Protein AF-A0A2V5N7V2-F1 (afdb_monomer)

Mean predicted aligned error: 9.53 Å

Structure (mmCIF, N/CA/C/O backbone):
data_AF-A0A2V5N7V2-F1
#
_entry.id   AF-A0A2V5N7V2-F1
#
loop_
_atom_site.group_PDB
_atom_site.id
_atom_site.type_symbol
_atom_site.label_atom_id
_atom_site.label_alt_id
_atom_site.label_comp_id
_atom_site.label_asym_id
_atom_site.label_entity_id
_atom_site.label_seq_id
_atom_site.pdbx_PDB_ins_code
_atom_site.Cartn_x
_atom_site.Cartn_y
_atom_site.Cartn_z
_atom_site.occupancy
_atom_site.B_iso_or_equiv
_atom_site.auth_seq_id
_atom_site.auth_comp_id
_atom_site.auth_asym_id
_atom_site.auth_atom_id
_atom_site.pdbx_PDB_model_num
ATOM 1 N N . MET A 1 1 ? -13.703 -6.212 -21.209 1.00 38.12 1 MET A N 1
ATOM 2 C CA . MET A 1 1 ? -12.500 -5.655 -21.860 1.00 38.12 1 MET A CA 1
ATOM 3 C C . MET A 1 1 ? -11.317 -6.447 -21.348 1.00 38.12 1 MET A C 1
ATOM 5 O O . MET A 1 1 ? -11.069 -6.415 -20.152 1.00 38.12 1 MET A O 1
ATOM 9 N N . THR A 1 2 ? -10.667 -7.226 -22.206 1.00 55.22 2 THR A N 1
ATOM 10 C CA . THR A 1 2 ? -9.378 -7.855 -21.900 1.00 55.22 2 THR A CA 1
ATOM 11 C C . THR A 1 2 ? -8.318 -6.766 -21.989 1.00 55.22 2 THR A C 1
ATOM 13 O O . THR A 1 2 ? -8.181 -6.139 -23.034 1.00 55.22 2 THR A O 1
ATOM 16 N N . TYR A 1 3 ? -7.651 -6.466 -20.877 1.00 62.53 3 TYR A N 1
ATOM 17 C CA . TYR A 1 3 ? -6.537 -5.521 -20.871 1.00 62.53 3 TYR A CA 1
ATOM 18 C C . TYR A 1 3 ? -5.397 -6.118 -21.701 1.00 62.53 3 TYR A C 1
ATOM 20 O O . TYR A 1 3 ? -4.838 -7.150 -21.329 1.00 62.53 3 TYR A O 1
ATOM 28 N N . GLU A 1 4 ? -5.091 -5.493 -22.834 1.00 69.75 4 GLU A N 1
ATOM 29 C CA . GLU A 1 4 ? -3.852 -5.730 -23.567 1.00 69.75 4 GLU A CA 1
ATOM 30 C C . GLU A 1 4 ? -2.832 -4.695 -23.079 1.00 69.75 4 GLU A C 1
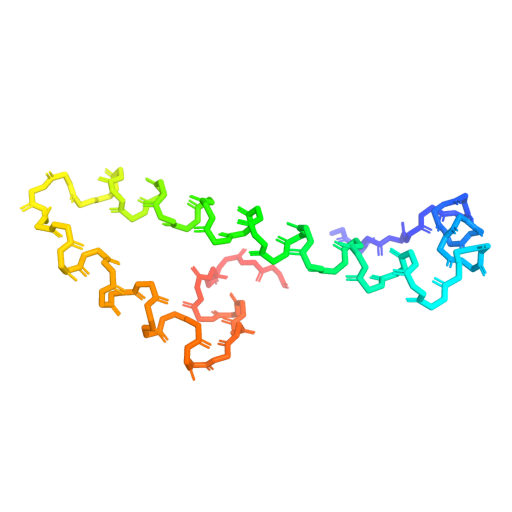ATOM 32 O O . GLU A 1 4 ? -3.122 -3.497 -23.135 1.00 69.75 4 GLU A O 1
ATOM 37 N N . PRO A 1 5 ? -1.684 -5.126 -22.529 1.00 70.62 5 PRO A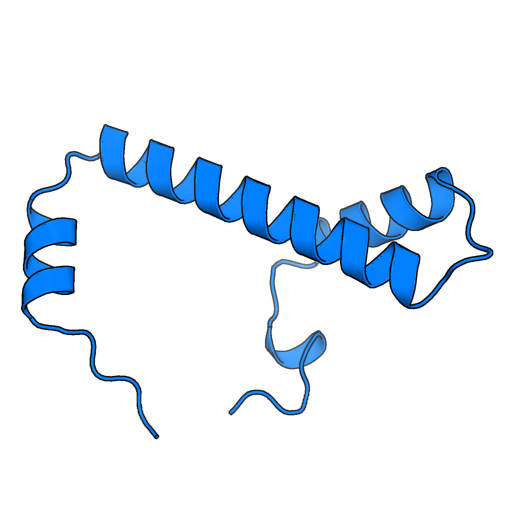 N 1
ATOM 38 C CA . PRO A 1 5 ? -0.662 -4.197 -22.074 1.00 70.62 5 PRO A CA 1
ATOM 39 C C . PRO A 1 5 ? -0.079 -3.437 -23.265 1.00 70.62 5 PRO A C 1
ATOM 41 O O . PRO A 1 5 ? 0.189 -4.034 -24.309 1.00 70.62 5 PRO A O 1
ATOM 44 N N . ASP A 1 6 ? 0.140 -2.135 -23.084 1.00 82.94 6 ASP A N 1
ATOM 45 C CA . ASP A 1 6 ? 0.782 -1.286 -24.084 1.00 82.94 6 ASP A CA 1
ATOM 46 C C . ASP A 1 6 ? 2.184 -1.838 -24.408 1.00 82.94 6 ASP A C 1
ATOM 48 O O . ASP A 1 6 ? 2.926 -2.282 -23.521 1.00 82.94 6 ASP A O 1
ATOM 52 N N . GLU A 1 7 ? 2.565 -1.833 -25.686 1.00 81.44 7 GLU A N 1
ATOM 53 C CA . GLU A 1 7 ? 3.898 -2.264 -26.104 1.00 81.44 7 GLU A CA 1
ATOM 54 C C . GLU A 1 7 ? 5.004 -1.462 -25.410 1.00 81.44 7 GLU A C 1
ATOM 56 O O . GLU A 1 7 ? 6.085 -2.000 -25.137 1.00 81.44 7 GLU A O 1
ATOM 61 N N . ASP A 1 8 ? 4.743 -0.193 -25.105 1.00 82.19 8 ASP A N 1
ATOM 62 C CA . ASP A 1 8 ? 5.701 0.681 -24.441 1.00 82.19 8 ASP A CA 1
ATOM 63 C C . ASP A 1 8 ? 5.857 0.338 -22.952 1.00 82.19 8 ASP A C 1
ATOM 65 O O . ASP A 1 8 ? 6.986 0.321 -22.448 1.00 82.19 8 ASP A O 1
ATOM 69 N N . ASP A 1 9 ? 4.784 -0.094 -22.280 1.00 77.94 9 ASP A N 1
ATOM 70 C CA . ASP A 1 9 ? 4.842 -0.622 -20.909 1.00 77.94 9 ASP A CA 1
ATOM 71 C C . ASP A 1 9 ? 5.674 -1.910 -20.854 1.00 77.94 9 ASP A C 1
ATOM 73 O O . ASP A 1 9 ? 6.524 -2.099 -19.975 1.00 77.94 9 ASP A O 1
ATOM 77 N N . VAL A 1 10 ? 5.496 -2.797 -21.840 1.00 81.62 10 VAL A N 1
ATOM 78 C CA . VAL A 1 10 ? 6.266 -4.044 -21.937 1.00 81.62 10 VAL A CA 1
ATOM 79 C C . VAL A 1 10 ? 7.751 -3.758 -22.184 1.00 81.62 10 VAL A C 1
ATOM 81 O O . VAL A 1 10 ? 8.610 -4.408 -21.575 1.00 81.62 10 VAL A O 1
ATOM 84 N N . LYS A 1 11 ? 8.089 -2.789 -23.045 1.00 84.19 11 LYS A N 1
ATOM 85 C CA . LYS A 1 11 ? 9.483 -2.370 -23.282 1.00 84.19 11 LYS A CA 1
ATOM 86 C C . LYS A 1 11 ? 10.104 -1.760 -22.026 1.00 84.19 11 LYS A C 1
ATOM 88 O O . LYS A 1 11 ? 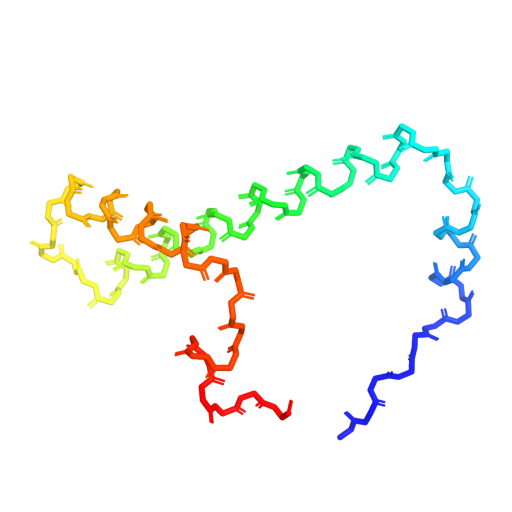11.226 -2.132 -21.679 1.00 84.19 11 LYS A O 1
ATOM 93 N N . ALA A 1 12 ? 9.374 -0.898 -21.319 1.00 82.25 12 ALA A N 1
ATOM 94 C CA . ALA A 1 12 ? 9.828 -0.288 -20.073 1.00 82.25 12 ALA A CA 1
ATOM 95 C C . ALA A 1 12 ? 10.111 -1.347 -18.996 1.00 82.25 12 ALA A C 1
ATOM 97 O O . ALA A 1 12 ? 11.197 -1.366 -18.415 1.00 82.25 12 ALA A O 1
ATOM 98 N N . LEU A 1 13 ? 9.197 -2.303 -18.797 1.00 78.56 13 LEU A N 1
ATOM 99 C CA . LEU A 1 13 ? 9.387 -3.411 -17.856 1.00 78.56 13 LEU A CA 1
ATOM 100 C C . LEU A 1 13 ? 10.596 -4.279 -18.223 1.00 78.56 13 LEU A C 1
ATOM 102 O O . LEU A 1 13 ? 11.362 -4.689 -17.345 1.00 78.56 13 LEU A O 1
ATOM 106 N N . ARG A 1 14 ? 10.804 -4.554 -19.518 1.00 81.94 14 ARG A N 1
ATOM 107 C CA . ARG A 1 14 ? 11.962 -5.321 -20.007 1.00 81.94 14 ARG A CA 1
ATOM 108 C C . ARG A 1 14 ? 13.287 -4.594 -19.790 1.00 81.94 14 ARG A C 1
ATOM 110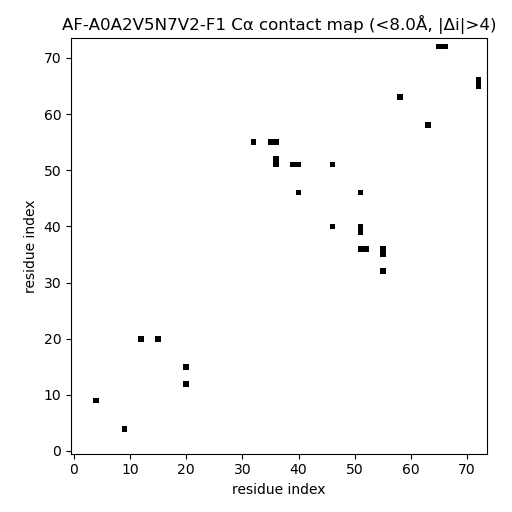 O O . ARG A 1 14 ? 14.269 -5.267 -19.496 1.00 81.94 14 ARG A O 1
ATOM 117 N N . ALA A 1 15 ? 13.299 -3.267 -19.888 1.00 89.94 15 ALA A N 1
ATOM 118 C CA . ALA A 1 15 ? 14.483 -2.440 -19.668 1.00 89.94 15 ALA A CA 1
ATOM 119 C C . ALA A 1 15 ? 14.871 -2.294 -18.182 1.00 89.94 15 ALA A C 1
ATOM 121 O O . ALA A 1 15 ? 16.016 -1.954 -17.889 1.00 89.94 15 ALA A O 1
ATOM 122 N N . MET A 1 16 ? 13.955 -2.566 -17.245 1.00 89.06 16 MET A N 1
ATOM 123 C CA . MET A 1 16 ? 14.249 -2.504 -15.810 1.00 89.06 16 MET A CA 1
ATOM 124 C C . MET A 1 16 ? 15.214 -3.605 -15.364 1.00 89.06 16 MET A C 1
ATOM 126 O O . MET A 1 16 ? 15.048 -4.784 -15.695 1.00 89.06 16 MET A O 1
ATOM 130 N N . THR A 1 17 ? 16.165 -3.232 -14.509 1.00 91.88 17 THR A N 1
ATOM 131 C CA . THR A 1 17 ? 16.991 -4.192 -13.772 1.00 91.88 17 THR A CA 1
ATOM 132 C C . THR A 1 17 ? 16.151 -4.967 -12.753 1.00 91.88 17 THR A C 1
ATOM 134 O O . THR A 1 17 ? 15.060 -4.548 -12.360 1.00 91.88 17 THR A O 1
ATOM 137 N N . LEU A 1 18 ? 16.674 -6.099 -12.268 1.00 86.62 18 LEU A N 1
ATOM 138 C CA . LEU A 1 18 ? 16.025 -6.860 -11.195 1.00 86.62 18 LEU A CA 1
ATOM 139 C C . LEU A 1 18 ? 15.781 -5.996 -9.946 1.00 86.62 18 LEU A C 1
ATOM 141 O O . LEU A 1 18 ? 14.723 -6.101 -9.332 1.00 86.62 18 LEU A O 1
ATOM 145 N N . GLN A 1 19 ? 16.732 -5.122 -9.607 1.00 87.38 19 GLN A N 1
ATOM 146 C CA . GLN A 1 19 ? 16.612 -4.211 -8.473 1.00 87.38 19 GLN A CA 1
ATOM 147 C C . GLN A 1 19 ? 15.455 -3.223 -8.666 1.00 87.38 19 GLN A C 1
ATOM 149 O O . GLN A 1 19 ? 14.621 -3.094 -7.779 1.00 87.38 19 GLN A O 1
ATOM 154 N N . GLN A 1 20 ? 15.346 -2.597 -9.840 1.00 86.50 20 GLN A N 1
ATOM 155 C CA . GLN A 1 20 ? 14.259 -1.656 -10.137 1.00 86.50 20 GLN A CA 1
ATOM 156 C C . GLN A 1 20 ? 12.885 -2.333 -10.106 1.00 86.50 20 GLN A C 1
ATOM 158 O O . GLN A 1 20 ? 11.920 -1.767 -9.598 1.00 86.50 20 GLN A O 1
ATOM 163 N N . ARG A 1 21 ? 12.791 -3.574 -10.601 1.00 83.25 21 ARG A N 1
ATOM 164 C CA . ARG A 1 21 ? 11.550 -4.359 -10.514 1.00 83.25 21 ARG A CA 1
ATOM 165 C C . ARG A 1 21 ? 11.186 -4.687 -9.070 1.00 83.25 21 ARG A C 1
ATOM 167 O O . ARG A 1 21 ? 10.012 -4.633 -8.715 1.00 83.25 21 ARG A O 1
ATOM 174 N N . LEU A 1 22 ? 12.177 -5.022 -8.243 1.00 86.31 22 LEU A N 1
ATOM 175 C CA . LEU A 1 22 ? 11.965 -5.299 -6.825 1.00 86.31 22 LEU A CA 1
ATOM 176 C C . LEU A 1 22 ? 11.508 -4.041 -6.075 1.00 86.31 22 LEU A C 1
ATOM 178 O O . LEU A 1 22 ? 10.542 -4.106 -5.321 1.00 86.31 22 LEU A O 1
ATOM 182 N N . GLU A 1 23 ? 12.156 -2.902 -6.312 1.00 88.31 23 GLU A N 1
ATOM 183 C CA . GLU A 1 23 ? 11.770 -1.607 -5.738 1.00 88.31 23 GLU A CA 1
ATOM 184 C C . GLU A 1 23 ? 10.337 -1.230 -6.137 1.00 88.31 23 GLU A C 1
ATOM 186 O O . GLU A 1 23 ? 9.530 -0.894 -5.270 1.00 88.31 23 GLU A O 1
ATOM 191 N N . GLY A 1 24 ? 9.980 -1.388 -7.416 1.00 84.50 24 GLY A N 1
ATOM 192 C CA . GLY A 1 24 ? 8.616 -1.159 -7.898 1.00 84.50 24 GLY A CA 1
ATOM 193 C C . GLY A 1 24 ? 7.582 -2.092 -7.257 1.00 84.50 24 GLY A C 1
ATOM 194 O O . GLY A 1 24 ? 6.505 -1.648 -6.864 1.00 84.50 24 GLY A O 1
ATOM 195 N N . ALA A 1 25 ? 7.906 -3.376 -7.084 1.00 82.56 25 ALA A N 1
ATOM 196 C CA . ALA A 1 25 ? 7.017 -4.333 -6.422 1.00 82.56 25 ALA A CA 1
ATOM 197 C C . ALA A 1 25 ? 6.808 -4.009 -4.930 1.00 82.56 25 ALA A C 1
ATOM 199 O O . ALA A 1 25 ? 5.695 -4.150 -4.409 1.00 82.56 25 ALA A O 1
ATOM 200 N N . LEU A 1 26 ? 7.859 -3.557 -4.241 1.00 85.38 26 LEU A N 1
ATOM 201 C CA . LEU A 1 26 ? 7.777 -3.118 -2.847 1.00 85.38 26 LEU A CA 1
ATOM 202 C C . LEU A 1 26 ? 6.927 -1.853 -2.708 1.00 85.38 26 LEU A C 1
ATOM 204 O O . LEU A 1 26 ? 6.075 -1.789 -1.818 1.00 85.38 26 LEU A O 1
ATOM 208 N N . ASP A 1 27 ? 7.114 -0.877 -3.597 1.00 87.50 27 ASP A N 1
ATOM 209 C CA . ASP A 1 27 ? 6.317 0.349 -3.598 1.00 87.50 27 ASP A CA 1
ATOM 210 C C . ASP A 1 27 ? 4.838 0.057 -3.878 1.00 87.50 27 ASP A C 1
ATOM 212 O O . ASP A 1 27 ? 3.967 0.457 -3.105 1.00 87.50 27 ASP A O 1
ATOM 216 N N . PHE A 1 28 ? 4.546 -0.760 -4.894 1.00 84.44 28 PHE A N 1
ATOM 217 C CA . PHE A 1 28 ? 3.184 -1.211 -5.182 1.00 84.44 28 PHE A CA 1
ATOM 218 C C . PHE A 1 28 ? 2.537 -1.883 -3.962 1.00 84.44 28 PHE A C 1
ATOM 220 O O . PHE A 1 28 ? 1.420 -1.539 -3.572 1.00 84.44 28 PHE A O 1
ATOM 227 N N . THR A 1 29 ? 3.254 -2.790 -3.295 1.00 84.75 29 THR A N 1
ATOM 228 C CA . THR A 1 29 ? 2.754 -3.467 -2.088 1.00 84.75 29 THR A CA 1
ATOM 229 C C . THR A 1 29 ? 2.426 -2.470 -0.970 1.00 84.75 29 THR A C 1
ATOM 231 O O . THR A 1 29 ? 1.398 -2.598 -0.296 1.00 84.75 29 THR A O 1
ATOM 234 N N . ASN A 1 30 ? 3.256 -1.438 -0.789 1.00 86.56 30 ASN A N 1
ATOM 235 C CA . ASN A 1 30 ? 2.995 -0.373 0.177 1.00 86.56 30 ASN A CA 1
ATOM 236 C C . ASN A 1 30 ? 1.749 0.444 -0.184 1.00 86.56 30 ASN A C 1
ATOM 238 O O . ASN A 1 30 ? 0.923 0.706 0.695 1.00 86.56 30 ASN A O 1
ATOM 242 N N . GLN A 1 31 ? 1.577 0.808 -1.455 1.00 86.75 31 GLN A N 1
ATOM 243 C CA . GLN A 1 31 ? 0.409 1.558 -1.919 1.00 86.75 31 GLN A CA 1
ATOM 244 C C . GLN A 1 31 ? -0.889 0.771 -1.701 1.00 86.75 31 GLN A C 1
ATOM 246 O O . GLN A 1 31 ? -1.845 1.302 -1.128 1.00 86.75 31 GLN A O 1
ATOM 251 N N . VAL A 1 32 ? -0.912 -0.518 -2.059 1.00 87.00 32 VAL A N 1
ATOM 252 C CA . VAL A 1 32 ? -2.087 -1.378 -1.845 1.00 87.00 32 VAL A CA 1
ATOM 253 C C . VAL A 1 32 ? -2.410 -1.499 -0.352 1.00 87.00 32 VAL A C 1
ATOM 255 O O . VAL A 1 32 ? -3.576 -1.406 0.042 1.00 87.00 32 VAL A O 1
ATOM 258 N N . ARG A 1 33 ? -1.393 -1.627 0.511 1.00 85.81 33 ARG A N 1
ATOM 259 C CA . ARG A 1 33 ? -1.585 -1.646 1.969 1.00 85.81 33 ARG A CA 1
ATOM 260 C C . ARG A 1 33 ? -2.236 -0.357 2.480 1.00 85.81 33 ARG A C 1
ATOM 262 O O . ARG A 1 33 ? -3.171 -0.428 3.280 1.00 85.81 33 ARG A O 1
ATOM 269 N N . GLN A 1 34 ? -1.763 0.807 2.033 1.00 88.81 34 GLN A N 1
ATOM 270 C CA . GLN A 1 34 ? -2.333 2.103 2.421 1.00 88.81 34 GLN A CA 1
ATOM 271 C C . GLN A 1 34 ? -3.777 2.248 1.938 1.00 88.81 34 GLN A C 1
ATOM 273 O O . GLN A 1 34 ? -4.653 2.650 2.707 1.00 88.81 34 GLN A O 1
ATOM 278 N N . PHE A 1 35 ? -4.048 1.853 0.693 1.00 89.00 35 PHE A N 1
ATOM 279 C CA . PHE A 1 35 ? -5.395 1.855 0.139 1.00 89.00 35 PHE A CA 1
ATOM 280 C C . PHE A 1 35 ? -6.347 0.979 0.962 1.00 89.00 35 PHE A C 1
ATOM 282 O O . PHE A 1 35 ? -7.414 1.445 1.368 1.00 89.00 35 PHE A O 1
ATOM 289 N N . LYS A 1 36 ? -5.949 -0.261 1.284 1.00 88.44 36 LYS A N 1
ATOM 290 C CA . LYS A 1 36 ? -6.764 -1.160 2.111 1.00 88.44 36 LYS A CA 1
ATOM 291 C C . LYS A 1 36 ? -7.014 -0.568 3.495 1.00 88.44 36 LYS A C 1
ATOM 293 O O . LYS A 1 36 ? -8.144 -0.620 3.964 1.00 88.44 36 LYS A O 1
ATOM 298 N N . MET A 1 37 ? -6.006 0.030 4.130 1.00 90.00 37 MET A N 1
ATOM 299 C CA . MET A 1 37 ? -6.164 0.660 5.444 1.00 90.00 37 MET A CA 1
ATOM 300 C C . MET A 1 37 ? -7.193 1.795 5.406 1.00 90.00 37 MET A C 1
ATOM 302 O O . MET A 1 37 ? -8.106 1.830 6.232 1.00 90.00 37 MET A O 1
ATOM 306 N N . THR A 1 38 ? -7.067 2.701 4.436 1.00 91.19 38 THR A N 1
ATOM 307 C CA . THR A 1 38 ? -7.988 3.830 4.256 1.00 91.19 38 THR A CA 1
ATOM 308 C C . THR A 1 38 ? -9.400 3.346 3.939 1.00 91.19 38 THR A C 1
ATOM 310 O O . THR A 1 38 ? -10.360 3.821 4.544 1.00 91.19 38 THR A O 1
ATOM 313 N N . SER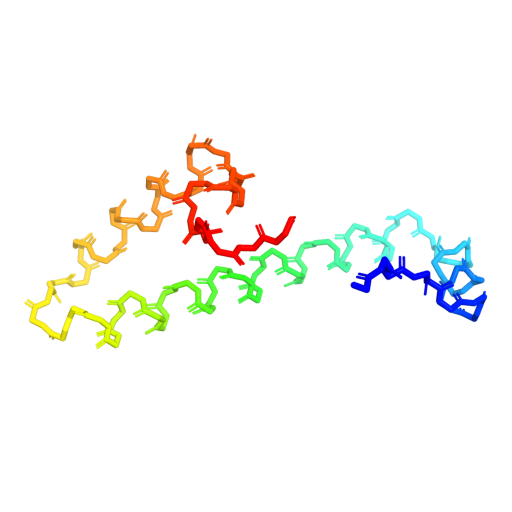 A 1 39 ? -9.531 2.346 3.064 1.00 91.44 39 SER A N 1
ATOM 314 C CA . SER A 1 39 ? -10.816 1.727 2.737 1.00 91.44 39 SER A CA 1
ATOM 315 C C . SER A 1 39 ? -11.467 1.089 3.966 1.00 91.44 39 SER A C 1
ATOM 317 O O . SER A 1 39 ? -12.629 1.370 4.255 1.00 91.44 39 SER A O 1
ATOM 319 N N . THR A 1 40 ? -10.728 0.306 4.757 1.00 91.31 40 THR A N 1
ATOM 320 C CA . THR A 1 40 ? -11.248 -0.309 5.989 1.00 91.31 40 THR A CA 1
ATOM 321 C C . THR A 1 40 ? -11.721 0.751 6.985 1.00 91.31 40 THR A C 1
ATOM 323 O O . THR A 1 40 ? -12.796 0.605 7.561 1.00 91.31 40 THR A O 1
ATOM 326 N N . ARG A 1 41 ? -10.969 1.848 7.156 1.00 92.00 41 ARG A N 1
ATOM 327 C CA . ARG A 1 41 ? -11.378 2.965 8.027 1.00 92.00 41 ARG A CA 1
ATOM 328 C C . ARG A 1 41 ? -12.653 3.650 7.536 1.00 92.00 41 ARG A C 1
ATOM 330 O O . ARG A 1 41 ? -13.518 3.954 8.349 1.00 92.00 41 ARG A O 1
ATOM 337 N N . ALA A 1 42 ? -12.790 3.855 6.227 1.00 90.31 42 ALA A N 1
ATOM 338 C CA . ALA A 1 42 ? -13.978 4.472 5.641 1.00 90.31 42 ALA A CA 1
ATOM 339 C C . ALA A 1 42 ? -15.239 3.605 5.818 1.00 90.31 42 ALA A C 1
ATOM 341 O O . ALA A 1 42 ? -16.302 4.128 6.143 1.00 90.31 42 ALA A O 1
ATOM 342 N N . HIS A 1 43 ? -15.121 2.283 5.658 1.00 90.94 43 HIS A N 1
ATOM 343 C CA . HIS A 1 43 ? -16.244 1.353 5.832 1.00 90.94 43 HIS A CA 1
ATOM 344 C C . HIS A 1 43 ? -16.571 1.072 7.308 1.00 90.94 43 HIS A C 1
ATOM 346 O O . HIS A 1 43 ? -17.687 0.658 7.628 1.00 90.94 43 HIS A O 1
ATOM 352 N N . HIS A 1 44 ? -15.617 1.294 8.218 1.00 91.12 44 HIS A N 1
ATOM 353 C CA . HIS A 1 44 ? -15.756 0.9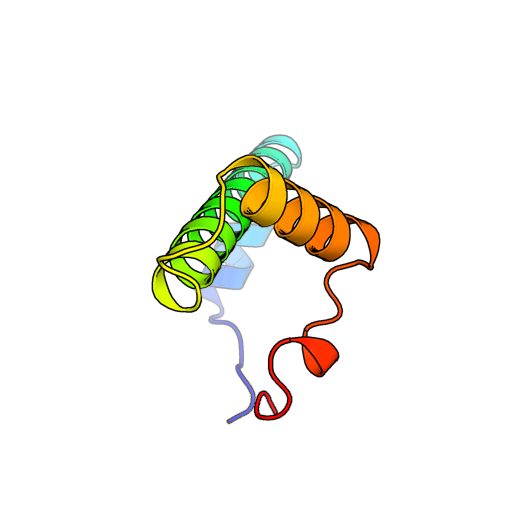80 9.639 1.00 91.12 44 HIS A CA 1
ATOM 354 C C . HIS A 1 44 ? -15.262 2.120 10.552 1.00 91.12 44 HIS A C 1
ATOM 356 O O . HIS A 1 44 ? -14.292 1.943 11.293 1.00 91.12 44 HIS A O 1
ATOM 362 N N . PRO A 1 45 ? -15.950 3.278 10.575 1.00 91.00 45 PRO A N 1
ATOM 363 C CA . PRO A 1 45 ? -15.490 4.467 11.304 1.00 91.00 45 PRO A CA 1
ATOM 364 C C . PRO A 1 45 ? -15.437 4.289 12.830 1.00 91.00 45 PRO A C 1
ATOM 366 O O . PRO A 1 45 ? -14.713 5.009 13.507 1.00 91.00 45 PRO A O 1
ATOM 369 N N . GLY A 1 46 ? -16.189 3.332 13.384 1.00 94.19 46 GLY A N 1
ATOM 370 C CA . GLY A 1 46 ? -16.196 3.024 14.819 1.00 94.19 46 GLY A CA 1
ATOM 371 C C . GLY A 1 46 ? -15.211 1.933 15.248 1.00 94.19 46 GLY A C 1
ATOM 372 O O . GLY A 1 46 ? -15.240 1.516 16.404 1.00 94.19 46 GLY A O 1
ATOM 373 N N . TRP A 1 47 ? -14.396 1.390 14.339 1.00 95.06 47 TRP A N 1
ATOM 374 C CA . TRP A 1 47 ? -13.417 0.369 14.710 1.00 95.06 47 TRP A CA 1
ATOM 375 C C . TRP A 1 47 ? -12.196 0.988 15.379 1.00 95.06 47 TRP A C 1
ATOM 377 O O . TRP A 1 47 ? -11.692 2.027 14.962 1.00 95.06 47 TRP A O 1
ATOM 387 N N . THR A 1 48 ? -11.694 0.301 16.404 1.00 94.81 48 THR A N 1
ATOM 388 C CA . THR A 1 48 ? -10.408 0.636 17.008 1.00 94.81 48 THR A CA 1
ATOM 389 C C . THR A 1 48 ? -9.282 0.397 16.009 1.00 94.81 48 THR A C 1
ATOM 391 O O . THR A 1 48 ? -9.391 -0.433 15.100 1.00 94.81 48 THR A O 1
ATOM 394 N N . GLU A 1 49 ? -8.169 1.099 16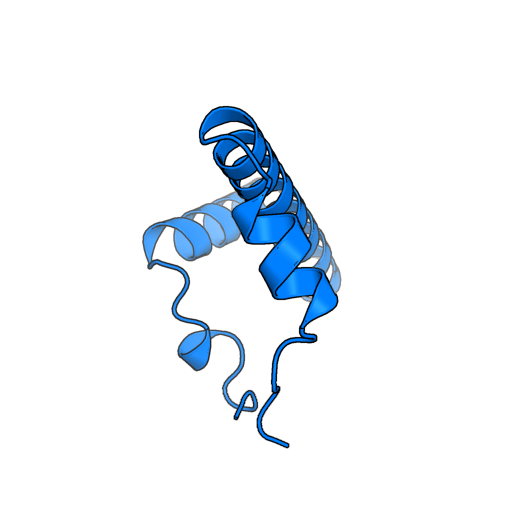.196 1.00 91.00 49 GLU A N 1
ATOM 395 C CA . GLU A 1 49 ? -6.987 0.922 15.353 1.00 91.00 49 GLU A CA 1
ATOM 396 C C . GLU A 1 49 ? -6.489 -0.529 15.360 1.00 91.00 49 GLU A C 1
ATOM 398 O O . GLU A 1 49 ? -6.170 -1.077 14.308 1.00 91.00 49 GLU A O 1
ATOM 403 N N . GLU A 1 50 ? -6.524 -1.188 16.519 1.00 92.62 50 GLU A N 1
ATOM 404 C CA . GLU A 1 50 ? -6.161 -2.598 16.666 1.00 92.62 50 GLU A CA 1
ATOM 405 C C . GLU A 1 50 ? -7.007 -3.508 15.765 1.00 92.62 50 GLU A C 1
ATOM 407 O O . GLU A 1 50 ? -6.469 -4.353 15.052 1.00 92.62 50 GLU A O 1
ATOM 412 N N . LYS A 1 51 ? -8.319 -3.262 15.687 1.00 92.25 51 LYS A N 1
ATOM 413 C CA . LYS A 1 51 ? -9.231 -4.036 14.839 1.00 92.25 51 LYS A CA 1
ATOM 414 C C . LYS A 1 51 ? -8.997 -3.790 13.344 1.00 92.25 51 LYS A C 1
ATOM 416 O O . LYS A 1 51 ? -9.090 -4.721 12.546 1.00 92.25 51 LYS A O 1
ATOM 421 N N . VAL A 1 52 ? -8.656 -2.559 12.957 1.00 90.00 52 VAL A N 1
ATOM 422 C CA . VAL A 1 52 ? -8.253 -2.230 11.576 1.00 90.00 52 VAL A CA 1
ATOM 423 C C . VAL A 1 52 ? -6.944 -2.936 11.211 1.00 90.00 52 VAL A C 1
ATOM 425 O O . VAL A 1 52 ? -6.818 -3.482 10.114 1.00 90.00 52 VAL A O 1
ATOM 428 N N . MET A 1 53 ? -5.978 -2.963 12.131 1.00 89.50 53 MET A N 1
ATOM 429 C CA . MET A 1 53 ? -4.686 -3.621 11.928 1.00 89.50 53 MET A CA 1
ATOM 430 C C . MET A 1 53 ? -4.806 -5.146 11.878 1.00 89.50 53 MET A C 1
ATOM 432 O O . MET A 1 53 ? -4.139 -5.778 11.059 1.00 89.50 53 MET A O 1
ATOM 436 N N . ASP A 1 54 ? -5.679 -5.741 12.689 1.00 91.56 54 ASP A N 1
ATOM 437 C CA . ASP A 1 54 ? -6.015 -7.165 12.622 1.00 91.56 54 ASP A CA 1
ATOM 438 C C . ASP A 1 54 ? -6.620 -7.543 11.268 1.00 91.56 54 ASP A C 1
ATOM 440 O O . ASP A 1 54 ? -6.229 -8.550 10.675 1.00 91.56 54 ASP A O 1
ATOM 444 N N . GLU A 1 55 ? -7.533 -6.721 10.748 1.00 88.31 55 GLU A N 1
ATOM 445 C CA . GLU A 1 55 ? -8.140 -6.938 9.434 1.00 88.31 55 GLU A CA 1
ATOM 446 C C . GLU A 1 55 ? -7.109 -6.822 8.305 1.00 88.31 55 GLU A C 1
ATOM 448 O O . GLU A 1 55 ? -7.069 -7.662 7.407 1.00 88.31 55 GLU A O 1
ATOM 453 N N . LEU A 1 56 ? -6.204 -5.841 8.382 1.00 87.25 56 LEU A N 1
ATOM 454 C CA . LEU A 1 56 ? -5.079 -5.728 7.452 1.00 87.25 56 LEU A CA 1
ATOM 455 C C . LEU A 1 56 ? -4.165 -6.956 7.503 1.00 87.25 56 LEU A C 1
ATOM 457 O O . LEU A 1 56 ? -3.769 -7.458 6.454 1.00 87.25 56 LEU A O 1
ATOM 461 N N . ARG A 1 57 ? -3.843 -7.470 8.697 1.00 84.69 57 ARG A N 1
ATOM 462 C CA . ARG A 1 57 ? -3.028 -8.688 8.830 1.00 84.69 57 ARG A CA 1
ATOM 463 C C . ARG A 1 57 ? -3.739 -9.900 8.240 1.00 84.69 57 ARG A C 1
ATOM 465 O O . ARG A 1 57 ? -3.114 -10.648 7.500 1.00 84.69 57 ARG A O 1
ATOM 472 N N . ARG A 1 58 ? -5.037 -10.080 8.506 1.00 85.88 58 ARG A N 1
ATOM 473 C CA . ARG A 1 58 ? -5.832 -11.166 7.903 1.00 85.88 58 ARG A CA 1
ATOM 474 C C . ARG A 1 58 ? -5.839 -11.083 6.384 1.00 85.88 58 ARG A C 1
ATOM 476 O O . ARG A 1 58 ? -5.683 -12.106 5.726 1.00 85.88 58 ARG A O 1
ATOM 483 N N . TRP A 1 59 ? -5.992 -9.876 5.853 1.00 80.94 59 TRP A N 1
ATOM 484 C CA . TRP A 1 59 ? -5.974 -9.612 4.423 1.00 80.94 59 TRP A CA 1
ATOM 485 C C . TRP A 1 59 ? -4.633 -9.996 3.775 1.00 80.94 59 TRP A C 1
ATOM 487 O O . TRP A 1 59 ? -4.631 -10.686 2.761 1.00 80.94 59 TRP A O 1
ATOM 497 N N . VAL A 1 60 ? -3.501 -9.639 4.394 1.00 78.31 60 VAL A N 1
ATOM 498 C CA . VAL A 1 60 ? -2.164 -10.044 3.917 1.00 78.31 60 VAL A CA 1
ATOM 499 C C . VAL A 1 60 ? -1.957 -11.560 4.042 1.00 78.31 60 VAL A C 1
ATOM 501 O O . VAL A 1 60 ? -1.477 -12.197 3.107 1.00 78.31 60 VAL A O 1
ATOM 504 N N . SER A 1 61 ? -2.340 -12.159 5.175 1.00 77.06 61 SER A N 1
ATOM 505 C CA . SER A 1 61 ? -2.084 -13.576 5.475 1.00 77.06 61 SER A CA 1
ATOM 506 C C . SER A 1 61 ? -2.912 -14.563 4.652 1.00 77.06 61 SER A C 1
ATOM 508 O O . SER A 1 61 ? -2.487 -15.702 4.485 1.00 77.06 61 SER A O 1
ATOM 510 N N . ARG A 1 62 ? -4.084 -14.170 4.136 1.00 69.19 62 ARG A N 1
ATOM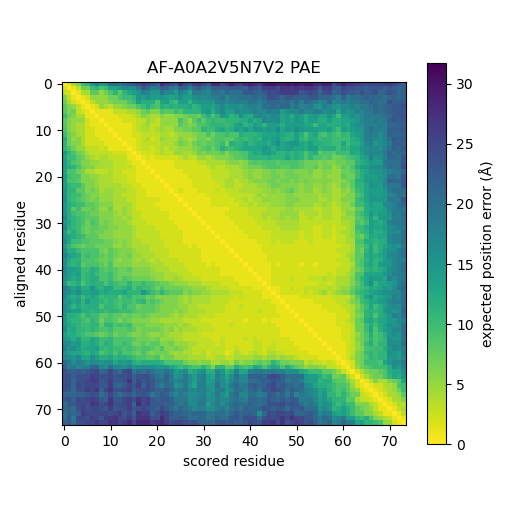 511 C CA . ARG A 1 62 ? -4.890 -15.031 3.249 1.00 69.19 62 ARG A CA 1
ATOM 512 C C . ARG A 1 62 ? -4.310 -15.153 1.838 1.00 69.19 62 ARG A C 1
ATOM 514 O O . ARG A 1 62 ? -4.832 -15.919 1.034 1.00 69.19 62 ARG A O 1
ATOM 521 N N . GLY A 1 63 ? -3.227 -14.428 1.545 1.00 56.38 63 GLY A N 1
ATOM 522 C CA . GLY A 1 63 ? -2.815 -14.170 0.177 1.00 56.38 63 GLY A CA 1
ATOM 523 C C . GLY A 1 63 ? -3.821 -13.225 -0.474 1.00 56.38 63 GLY A C 1
ATOM 524 O O . GLY A 1 63 ? -5.021 -13.276 -0.209 1.00 56.38 63 GLY A O 1
ATOM 525 N N . MET A 1 64 ? -3.338 -12.325 -1.320 1.00 56.81 64 MET A N 1
ATOM 526 C CA . MET A 1 64 ? -4.196 -11.523 -2.186 1.00 56.81 64 MET A CA 1
ATOM 527 C C . MET A 1 64 ? -4.977 -12.491 -3.094 1.00 56.81 64 MET A C 1
ATOM 529 O O . MET A 1 64 ? -4.497 -12.852 -4.161 1.00 56.81 64 MET A O 1
ATOM 533 N N . ASN A 1 65 ? -6.146 -12.967 -2.653 1.00 53.00 65 ASN A N 1
ATOM 534 C CA . ASN A 1 65 ? -7.131 -13.624 -3.500 1.00 53.00 65 ASN A CA 1
ATOM 535 C C . ASN A 1 65 ? -8.116 -12.536 -3.952 1.00 53.00 65 ASN A C 1
ATOM 537 O O . ASN A 1 65 ? -9.104 -12.277 -3.257 1.00 53.00 65 ASN A O 1
ATOM 541 N N . PRO A 1 66 ? -7.832 -11.812 -5.052 1.00 48.56 66 PRO A N 1
ATOM 542 C CA . PRO A 1 66 ? -8.666 -10.701 -5.509 1.00 48.56 66 PRO A CA 1
ATOM 543 C C . PRO A 1 66 ? -10.136 -11.096 -5.725 1.00 48.56 66 PRO A C 1
ATOM 545 O O . PRO A 1 66 ? -11.008 -10.251 -5.532 1.00 48.56 66 PRO A O 1
ATOM 548 N N . ALA A 1 67 ? -10.418 -12.373 -6.008 1.00 48.34 67 ALA A N 1
ATOM 549 C CA . ALA A 1 67 ? -11.772 -12.897 -6.183 1.00 48.34 67 ALA A CA 1
ATOM 550 C C . ALA A 1 67 ? -12.624 -12.873 -4.897 1.00 48.34 67 ALA A C 1
ATOM 552 O O . ALA A 1 67 ? -13.840 -12.728 -4.968 1.00 48.34 67 ALA A O 1
ATOM 553 N N . GLU A 1 68 ? -12.011 -12.975 -3.712 1.00 52.69 68 GLU A N 1
ATOM 554 C CA . GLU A 1 68 ? -12.739 -12.897 -2.432 1.00 52.69 68 GLU A CA 1
ATOM 555 C C . GLU A 1 68 ? -12.990 -11.453 -1.982 1.00 52.69 68 GLU A C 1
ATOM 557 O O . GLU A 1 68 ? -13.918 -11.180 -1.222 1.00 52.69 68 GLU A O 1
ATOM 562 N N . LEU A 1 69 ? -12.155 -10.518 -2.435 1.00 48.88 69 LEU A N 1
ATOM 563 C CA . LEU A 1 69 ? -12.202 -9.114 -2.017 1.00 48.88 69 LEU A CA 1
ATOM 564 C C . LEU A 1 69 ? -13.096 -8.261 -2.908 1.00 48.88 69 LEU A C 1
ATOM 566 O O . LEU A 1 69 ? -13.685 -7.290 -2.433 1.00 48.88 69 LEU A O 1
ATOM 570 N N . TYR A 1 70 ? -13.199 -8.637 -4.181 1.00 49.16 70 TYR A N 1
ATOM 571 C CA . TYR A 1 70 ? -13.988 -7.947 -5.188 1.00 49.16 70 TYR A CA 1
ATOM 572 C C . TYR A 1 70 ? -14.770 -8.984 -6.005 1.00 49.16 70 TYR A C 1
ATOM 574 O O . TYR A 1 70 ? -14.379 -9.299 -7.125 1.00 49.16 70 TYR A O 1
ATOM 582 N N . PRO A 1 71 ? -15.901 -9.506 -5.489 1.00 50.12 71 PRO A N 1
ATOM 583 C CA . PRO A 1 71 ? -16.718 -10.520 -6.175 1.00 50.12 71 PRO A CA 1
ATOM 584 C C . PRO A 1 71 ? -17.365 -10.035 -7.490 1.00 50.12 71 PRO A C 1
ATOM 586 O O . PRO A 1 71 ? -18.121 -10.763 -8.123 1.00 50.12 71 PRO A O 1
ATOM 589 N N . TRP A 1 72 ? -17.093 -8.790 -7.882 1.00 45.19 72 TRP A N 1
ATOM 590 C CA . TRP A 1 72 ? -17.546 -8.118 -9.098 1.00 45.19 72 TRP A CA 1
ATOM 591 C C . TRP A 1 72 ? -16.386 -7.760 -10.049 1.00 45.19 72 TRP A C 1
ATOM 593 O O . TRP A 1 72 ? -16.613 -7.097 -11.060 1.00 45.19 72 TRP A O 1
ATOM 603 N N . TRP A 1 73 ? -15.151 -8.164 -9.733 1.00 29.94 73 TRP A N 1
ATOM 604 C CA . TRP A 1 73 ? -14.008 -8.059 -10.642 1.00 29.94 73 TRP A CA 1
ATOM 605 C C . TRP A 1 73 ? -14.059 -9.217 -11.662 1.00 29.94 73 TRP A C 1
ATOM 607 O O . TRP A 1 73 ? -14.332 -10.341 -11.237 1.00 29.94 73 TRP A O 1
ATOM 617 N N . PRO A 1 74 ? -13.881 -8.961 -12.975 1.00 45.97 74 PRO A N 1
ATOM 618 C CA . PRO A 1 74 ? -14.098 -9.951 -14.036 1.00 45.97 74 PRO A CA 1
ATOM 619 C C . PRO A 1 74 ? -13.091 -11.105 -14.032 1.00 45.97 74 PRO A C 1
ATOM 621 O O . PRO A 1 74 ? -11.930 -10.887 -13.610 1.00 45.97 74 PRO A O 1
#

Radius of gyration: 16.13 Å; Cα contacts (8 Å, |Δi|>4): 15; chains: 1; bounding box: 34×20×43 Å

Sequence (74 aa):
MTYEPDEDDVKALRAMTLQQRLEGALDFTNQVR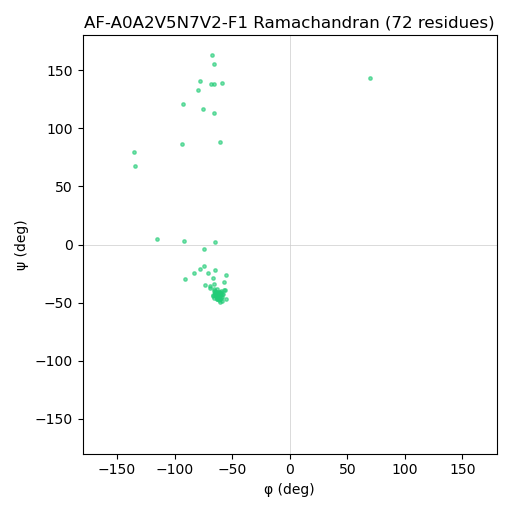QFKMTSTRAHHPGWTEEKVMDELRRWVSRGMNPAELYPWWP

Foldseek 3Di:
DPDDDDPVVVVVVVPDDPVRVVVVVVVVVVVVLVVLLVVLCVVCVPDDPVVSVVVSVVCVVVPPPVCVVCVPDD

pLDDT: mean 78.74, std 16.02, range [29.94, 95.06]

Secondary structure (DSSP, 8-state):
---PPPHHHHHHHHHS-HHHHHHHHHHHHHHHHHHHHHHHHHH-TT--HHHHHHHHHHHHHT---HHHH-TT--

Solvent-accessible surface area (backbone atoms only — not comparable to full-atom values): 4577 Å² total; per-residue (Å²): 134,84,87,74,79,52,70,65,58,54,51,52,61,67,72,48,50,74,66,56,52,50,52,50,52,53,50,52,53,51,50,52,51,52,51,52,52,53,50,52,45,71,79,38,77,86,58,52,69,68,59,55,51,52,51,52,50,52,51,60,72,70,45,90,53,61,66,81,78,36,84,85,65,132